Protein AF-A0A6I5C702-F1 (afdb_monomer_lite)

Radius of gyration: 17.15 Å; chains: 1; bounding box: 52×38×39 Å

pLDDT: mean 74.92, std 15.27, range [37.28, 89.62]

Foldseek 3Di:
DDDDDDDDPDDDLPPPPPDDPDVLLLLLLLLLLLVLLQVDDLVQDDPVLSVLNPPDSVVCSVPCSVVSVVCLVVPVSSLVSSLVSSCVVPVVQVVCVVVVHRDPPDDSSNSSSNCVSNDD

Sequence (120 aa):
MAQTQGGEPGDGAAEVLDRPLPDGVRRRVVQIVADAFGQLTVGELPAQLRQYARFAPNRRAKFAGNAMAAALETDPLFRQRVGEKFREAQGELCGALDSGAPPPAADPLDVAAAAYVLRP

Secondary structure (DSSP, 8-state):
------------SSS-SSSS--HHHHHHHHHHHHHHHHHS-GGGS-HHHHTTTTS-HHHHHHHHHHHHHHHHHH-HHHHHHHHHHHHHHSHHHHHHHHTT---TTS-HHHHHHHHHHT--

Structure (mmCIF, N/CA/C/O backbone):
data_AF-A0A6I5C702-F1
#
_entry.id   AF-A0A6I5C702-F1
#
loop_
_atom_site.group_PDB
_atom_site.id
_atom_site.type_symbol
_atom_site.label_atom_id
_atom_site.label_alt_id
_atom_site.label_comp_id
_atom_site.label_asym_id
_atom_site.label_entity_id
_atom_site.label_seq_id
_atom_site.pdbx_PDB_ins_code
_atom_site.Cartn_x
_atom_site.Cartn_y
_atom_site.Cartn_z
_atom_site.occupancy
_atom_site.B_iso_or_equiv
_atom_site.auth_seq_id
_atom_site.auth_comp_id
_atom_site.auth_asym_id
_atom_site.auth_atom_id
_atom_site.pdbx_PDB_model_num
ATOM 1 N N . MET A 1 1 ? 43.781 -26.205 -24.877 1.00 43.28 1 MET A N 1
ATOM 2 C CA . MET A 1 1 ? 42.501 -25.620 -25.330 1.00 43.28 1 MET A CA 1
ATOM 3 C C . MET A 1 1 ? 41.408 -26.197 -24.437 1.00 43.28 1 MET A C 1
ATOM 5 O O . MET A 1 1 ? 41.057 -27.357 -24.611 1.00 43.28 1 MET A O 1
ATOM 9 N N . ALA A 1 2 ? 41.010 -25.478 -23.385 1.00 41.28 2 ALA A N 1
ATOM 10 C CA . ALA A 1 2 ? 40.045 -25.968 -22.399 1.00 41.28 2 ALA A CA 1
ATOM 11 C C . ALA A 1 2 ? 38.615 -25.766 -22.914 1.00 41.28 2 ALA A C 1
ATOM 13 O O . ALA A 1 2 ? 38.282 -24.700 -23.427 1.00 41.28 2 ALA A O 1
ATOM 14 N N . GLN A 1 3 ? 37.816 -26.822 -22.802 1.00 43.69 3 GLN A N 1
ATOM 15 C CA . GLN A 1 3 ? 36.421 -26.899 -23.212 1.00 43.69 3 GLN A CA 1
ATOM 16 C C . GLN A 1 3 ? 35.573 -26.064 -22.245 1.00 43.69 3 GLN A C 1
ATOM 18 O O . GLN A 1 3 ? 35.557 -26.322 -21.044 1.00 43.69 3 GLN A O 1
ATOM 23 N N . THR A 1 4 ? 34.899 -25.043 -22.765 1.00 42.91 4 THR A N 1
ATOM 24 C CA . THR A 1 4 ? 33.905 -24.254 -22.035 1.00 42.91 4 THR A CA 1
ATOM 25 C C . THR A 1 4 ? 32.607 -25.050 -21.945 1.00 42.91 4 THR A C 1
ATOM 27 O O . THR A 1 4 ? 31.924 -25.250 -22.949 1.00 42.91 4 THR A O 1
ATOM 30 N N . GLN A 1 5 ? 32.303 -25.526 -20.741 1.00 45.44 5 GLN A N 1
ATOM 31 C CA . GLN A 1 5 ? 31.042 -26.164 -20.384 1.00 45.44 5 GLN A CA 1
ATOM 32 C C . GLN A 1 5 ? 29.920 -25.119 -20.382 1.00 45.44 5 GLN A C 1
ATOM 34 O O . GLN A 1 5 ? 30.081 -24.027 -19.835 1.00 45.44 5 GLN A O 1
ATOM 39 N N . GLY A 1 6 ? 28.815 -25.455 -21.049 1.00 43.25 6 GLY A N 1
ATOM 40 C CA . GLY A 1 6 ? 27.610 -24.640 -21.119 1.00 43.25 6 GLY A CA 1
ATOM 41 C C . GLY A 1 6 ? 26.946 -24.471 -19.754 1.00 43.25 6 GLY A C 1
ATOM 42 O O . GLY A 1 6 ? 26.944 -25.385 -18.934 1.00 43.25 6 GLY A O 1
ATOM 43 N N . GLY A 1 7 ? 26.383 -23.285 -19.540 1.00 37.28 7 GLY A N 1
ATOM 44 C CA . GLY A 1 7 ? 25.427 -23.007 -18.477 1.00 37.28 7 GLY A CA 1
ATOM 45 C C . GLY A 1 7 ? 24.107 -22.617 -19.125 1.00 37.28 7 GLY A C 1
ATOM 46 O O . GLY A 1 7 ? 23.983 -21.527 -19.680 1.00 37.28 7 GLY A O 1
ATOM 47 N N . GLU A 1 8 ? 23.158 -23.540 -19.112 1.00 41.00 8 GLU A N 1
ATOM 48 C CA . GLU A 1 8 ? 21.779 -23.329 -19.537 1.00 41.00 8 GLU A CA 1
ATOM 49 C C . GLU A 1 8 ? 21.081 -22.406 -18.517 1.00 41.00 8 GLU A C 1
ATOM 51 O O . GLU A 1 8 ? 21.181 -22.659 -17.314 1.00 41.00 8 GLU A O 1
ATOM 56 N N . PRO A 1 9 ? 20.368 -21.342 -18.929 1.00 49.25 9 PRO A N 1
ATOM 57 C CA . PRO A 1 9 ? 19.499 -20.593 -18.030 1.00 49.25 9 PRO A CA 1
ATOM 58 C C . PRO A 1 9 ? 18.167 -21.342 -17.909 1.00 49.25 9 PRO A C 1
ATOM 60 O O . PRO A 1 9 ? 17.183 -21.005 -18.564 1.00 49.25 9 PRO A O 1
ATOM 63 N N . GLY A 1 10 ? 18.166 -22.412 -17.119 1.00 43.47 10 GLY A N 1
ATOM 64 C CA . GLY A 1 10 ? 16.995 -23.239 -16.863 1.00 43.47 10 GLY A CA 1
ATOM 65 C C . GLY A 1 10 ? 16.583 -23.184 -15.399 1.00 43.47 10 GLY A C 1
ATOM 66 O O . GLY A 1 10 ? 17.317 -23.651 -14.538 1.00 43.47 10 GLY A O 1
ATOM 67 N N . ASP A 1 11 ? 15.381 -22.659 -15.175 1.00 43.81 11 ASP A N 1
ATOM 68 C CA . ASP A 1 11 ? 14.471 -23.084 -14.110 1.00 43.81 11 ASP A CA 1
ATOM 69 C C . ASP A 1 11 ? 14.854 -22.753 -12.651 1.00 43.81 11 ASP A C 1
ATOM 71 O O . ASP A 1 11 ? 15.515 -23.495 -11.933 1.00 43.81 11 ASP A O 1
ATOM 75 N N . GLY A 1 12 ? 14.381 -21.596 -12.181 1.00 40.34 12 GLY A N 1
ATOM 76 C CA . GLY A 1 12 ? 14.406 -21.246 -10.753 1.00 40.34 12 GLY A CA 1
ATOM 77 C C . GLY A 1 12 ? 13.392 -20.180 -10.331 1.00 40.34 12 GLY A C 1
ATOM 78 O O . GLY A 1 12 ? 13.287 -19.864 -9.149 1.00 40.34 12 GLY A O 1
ATOM 79 N N . ALA A 1 13 ? 12.631 -19.614 -11.274 1.00 46.75 13 ALA A N 1
ATOM 80 C CA . ALA A 1 13 ? 11.685 -18.537 -10.990 1.00 46.75 13 ALA A CA 1
ATOM 81 C C . ALA A 1 13 ? 10.291 -19.033 -10.555 1.00 46.75 13 ALA A C 1
ATOM 83 O O . ALA A 1 13 ? 9.513 -18.241 -10.030 1.00 46.75 13 ALA A O 1
ATOM 84 N N . ALA A 1 14 ? 9.970 -20.321 -10.739 1.00 43.34 14 ALA A N 1
ATOM 85 C CA . ALA A 1 14 ? 8.612 -20.840 -10.540 1.00 43.34 14 ALA A CA 1
ATOM 86 C C . ALA A 1 14 ? 8.412 -21.726 -9.288 1.00 43.34 14 ALA A C 1
ATOM 88 O O . ALA A 1 14 ? 7.273 -21.923 -8.873 1.00 43.34 14 ALA A O 1
ATOM 89 N N . GLU A 1 15 ? 9.471 -22.213 -8.627 1.00 38.59 15 GLU A N 1
ATOM 90 C CA . GLU A 1 15 ? 9.352 -23.246 -7.573 1.00 38.59 15 GLU A CA 1
ATOM 91 C C . GLU A 1 15 ? 9.515 -22.752 -6.116 1.00 38.59 15 GLU A C 1
ATOM 93 O O . GLU A 1 15 ? 9.940 -23.506 -5.238 1.00 38.59 15 GLU A O 1
ATOM 98 N N . VAL A 1 16 ? 9.195 -21.490 -5.793 1.00 44.88 16 VAL A N 1
ATOM 99 C CA . VAL A 1 16 ? 9.380 -20.979 -4.408 1.00 44.88 16 VAL A CA 1
ATOM 100 C C . VAL A 1 16 ? 8.156 -20.267 -3.827 1.00 44.88 16 VAL A C 1
ATOM 102 O O . VAL A 1 16 ? 8.278 -19.415 -2.951 1.00 44.88 16 VAL A O 1
ATOM 105 N N . LEU A 1 17 ? 6.953 -20.635 -4.270 1.00 47.31 17 LEU A N 1
ATOM 106 C CA . LEU A 1 17 ? 5.708 -20.039 -3.766 1.00 47.31 17 LEU A CA 1
ATOM 107 C C . LEU A 1 17 ? 5.163 -20.680 -2.467 1.00 47.31 17 LEU A C 1
ATOM 109 O O . LEU A 1 17 ? 4.132 -20.227 -1.981 1.00 47.31 17 LEU A O 1
ATOM 113 N N . ASP A 1 18 ? 5.850 -21.671 -1.880 1.00 46.59 18 ASP A N 1
ATOM 114 C CA . ASP A 1 18 ? 5.380 -22.414 -0.685 1.00 46.59 18 ASP A CA 1
ATOM 115 C C . ASP A 1 18 ? 6.247 -22.224 0.583 1.00 46.59 18 ASP A C 1
ATOM 117 O O . ASP A 1 18 ? 5.941 -22.734 1.657 1.00 46.59 18 ASP A O 1
ATOM 121 N N . ARG A 1 19 ? 7.346 -21.459 0.508 1.00 48.22 19 ARG A N 1
ATOM 122 C CA . ARG A 1 19 ? 8.193 -21.145 1.678 1.00 48.22 19 ARG A CA 1
ATOM 123 C C . ARG A 1 19 ? 7.876 -19.733 2.176 1.00 48.22 19 ARG A C 1
ATOM 125 O O . ARG A 1 19 ? 7.566 -18.877 1.346 1.00 48.22 19 ARG A O 1
ATOM 132 N N . PRO A 1 20 ? 7.956 -19.451 3.496 1.00 58.44 20 PRO A N 1
ATOM 133 C CA . PRO A 1 20 ? 7.731 -18.102 4.017 1.00 58.44 20 PRO A CA 1
ATOM 134 C C . PRO A 1 20 ? 8.575 -17.111 3.213 1.00 58.44 20 PRO A C 1
ATOM 136 O O . PRO A 1 20 ? 9.775 -17.341 3.052 1.00 58.44 20 PRO A O 1
ATOM 139 N N . LEU A 1 21 ? 7.922 -16.075 2.664 1.00 57.28 21 LEU A N 1
ATOM 140 C CA . LEU A 1 21 ? 8.520 -15.120 1.725 1.00 57.28 21 LEU A CA 1
ATOM 141 C C . LEU A 1 21 ? 9.962 -14.776 2.145 1.00 57.28 21 LEU A C 1
ATOM 143 O O . LEU A 1 21 ? 10.160 -14.383 3.302 1.00 57.28 21 LEU A O 1
ATOM 147 N N . PRO A 1 22 ? 10.953 -14.877 1.236 1.00 68.88 22 PRO A N 1
ATOM 148 C CA . PRO A 1 22 ? 12.316 -14.446 1.517 1.00 68.88 22 PRO A CA 1
ATOM 149 C C . PRO A 1 22 ? 12.319 -13.027 2.094 1.00 68.88 22 PRO A C 1
ATOM 151 O O . PRO A 1 22 ? 11.547 -12.174 1.648 1.00 68.88 22 PRO A O 1
ATOM 154 N N . ASP A 1 23 ? 13.204 -12.743 3.053 1.00 72.12 23 ASP A N 1
ATOM 155 C CA . ASP A 1 23 ? 13.227 -11.445 3.750 1.00 72.12 23 ASP A CA 1
ATOM 156 C C . ASP A 1 23 ? 13.368 -10.255 2.774 1.00 72.12 23 ASP A C 1
ATOM 158 O O . ASP A 1 23 ? 12.758 -9.199 2.959 1.00 72.12 23 ASP A O 1
ATOM 162 N N . GLY A 1 24 ? 14.065 -10.471 1.650 1.00 76.88 24 GLY A N 1
ATOM 163 C CA . GLY A 1 24 ? 14.156 -9.518 0.541 1.00 76.88 24 GLY A CA 1
ATOM 164 C C . GLY A 1 24 ? 12.801 -9.155 -0.080 1.00 76.88 24 GLY A C 1
ATOM 165 O O . GLY A 1 24 ? 12.533 -7.973 -0.304 1.00 76.88 24 GLY A O 1
ATOM 166 N N . VAL A 1 25 ? 11.911 -10.134 -0.281 1.00 82.25 25 VAL A N 1
ATOM 167 C CA . VAL A 1 25 ? 10.555 -9.900 -0.810 1.00 82.25 25 VAL A CA 1
ATOM 168 C C . VAL A 1 25 ? 9.725 -9.139 0.215 1.00 82.25 25 VAL A C 1
ATOM 170 O O . VAL A 1 25 ? 9.085 -8.150 -0.129 1.00 82.25 25 VAL A O 1
ATOM 173 N N . ARG A 1 26 ? 9.791 -9.523 1.497 1.00 81.94 26 ARG A N 1
ATOM 174 C CA . ARG A 1 26 ? 9.071 -8.819 2.571 1.00 81.94 26 ARG A CA 1
ATOM 175 C C . ARG A 1 26 ? 9.470 -7.346 2.636 1.00 81.94 26 ARG A C 1
ATOM 177 O O . ARG A 1 26 ? 8.609 -6.471 2.718 1.00 81.94 26 ARG A O 1
ATOM 184 N N . ARG A 1 27 ? 10.769 -7.052 2.549 1.00 82.94 27 ARG A N 1
ATOM 185 C CA . ARG A 1 27 ? 11.262 -5.672 2.510 1.00 82.94 27 ARG A CA 1
ATOM 186 C C . ARG A 1 27 ? 10.724 -4.920 1.297 1.00 82.94 27 ARG A C 1
ATOM 188 O O . ARG A 1 27 ? 10.372 -3.749 1.431 1.00 82.94 27 ARG A O 1
ATOM 195 N N . ARG A 1 28 ? 10.627 -5.581 0.143 1.00 86.12 28 ARG A N 1
ATOM 196 C CA . ARG A 1 28 ? 10.096 -4.984 -1.083 1.00 86.12 28 ARG A CA 1
ATOM 197 C C . ARG A 1 28 ? 8.593 -4.713 -1.005 1.00 86.12 28 ARG A C 1
ATOM 199 O O . ARG A 1 28 ? 8.181 -3.601 -1.316 1.00 86.12 28 ARG A O 1
ATOM 206 N N . VAL A 1 29 ? 7.810 -5.639 -0.452 1.00 86.75 29 VAL A N 1
ATOM 207 C CA . VAL A 1 29 ? 6.384 -5.435 -0.134 1.00 86.75 29 VAL A CA 1
ATOM 208 C C . VAL A 1 29 ? 6.203 -4.211 0.765 1.00 86.75 29 VAL A C 1
ATOM 210 O O . VAL A 1 29 ? 5.402 -3.334 0.460 1.00 86.75 29 VAL A O 1
ATOM 213 N N . VAL A 1 30 ? 6.998 -4.085 1.831 1.00 87.94 30 VAL A N 1
ATOM 214 C CA . VAL A 1 30 ? 6.940 -2.915 2.724 1.00 87.94 30 VAL A CA 1
ATOM 215 C C . VAL A 1 30 ? 7.272 -1.611 1.991 1.00 87.94 30 VAL A C 1
ATOM 217 O O . VAL A 1 30 ? 6.675 -0.585 2.304 1.00 87.94 30 VAL A O 1
ATOM 220 N N . GLN A 1 31 ? 8.203 -1.615 1.029 1.00 86.94 31 GLN A N 1
ATOM 221 C CA . GLN A 1 31 ? 8.484 -0.426 0.212 1.00 86.94 31 GLN A CA 1
ATOM 222 C C . GLN A 1 31 ? 7.292 -0.042 -0.666 1.00 86.94 31 GLN A C 1
ATOM 224 O O . GLN A 1 31 ? 6.911 1.125 -0.656 1.00 86.94 31 GLN A O 1
ATOM 229 N N . ILE A 1 32 ? 6.681 -1.011 -1.355 1.00 87.69 32 ILE A N 1
ATOM 230 C CA . ILE A 1 32 ? 5.485 -0.792 -2.184 1.00 87.69 32 ILE A CA 1
ATOM 231 C C . ILE A 1 32 ? 4.356 -0.200 -1.336 1.00 87.69 32 ILE A C 1
ATOM 233 O O . ILE A 1 32 ? 3.767 0.819 -1.691 1.00 87.69 32 ILE A O 1
ATOM 237 N N . VAL A 1 33 ? 4.101 -0.794 -0.167 1.00 88.12 33 VAL A N 1
ATOM 238 C CA . VAL A 1 33 ? 3.085 -0.289 0.761 1.00 88.12 33 VAL A CA 1
ATOM 239 C C . VAL A 1 33 ? 3.441 1.106 1.247 1.00 88.12 33 VAL A C 1
ATOM 241 O O . VAL A 1 33 ? 2.566 1.956 1.292 1.00 88.12 33 VAL A O 1
ATOM 244 N N . ALA A 1 34 ? 4.694 1.368 1.621 1.00 87.19 34 ALA A N 1
ATOM 245 C CA . ALA A 1 34 ? 5.107 2.674 2.125 1.00 87.19 34 ALA A CA 1
ATOM 246 C C . ALA A 1 34 ? 4.964 3.790 1.076 1.00 87.19 34 ALA A C 1
ATOM 248 O O . ALA A 1 34 ? 4.623 4.914 1.453 1.00 87.19 34 ALA A O 1
ATOM 249 N N . ASP A 1 35 ? 5.198 3.478 -0.200 1.00 86.69 35 ASP A N 1
ATOM 250 C CA . ASP A 1 35 ? 4.963 4.385 -1.323 1.00 86.69 35 ASP A CA 1
ATOM 251 C C . ASP A 1 35 ? 3.466 4.671 -1.504 1.00 86.69 35 ASP A C 1
ATOM 253 O O . ASP A 1 35 ? 3.041 5.822 -1.381 1.00 86.69 35 ASP A O 1
ATOM 257 N N . ALA A 1 36 ? 2.645 3.622 -1.641 1.00 87.19 36 ALA A N 1
ATOM 258 C CA . ALA A 1 36 ? 1.190 3.749 -1.738 1.00 87.19 36 ALA A CA 1
ATOM 259 C C . ALA A 1 36 ? 0.608 4.509 -0.535 1.00 87.19 36 ALA A C 1
ATOM 261 O O . ALA A 1 36 ? -0.214 5.408 -0.675 1.00 87.19 36 ALA A O 1
ATOM 262 N N . PHE A 1 37 ? 1.103 4.217 0.663 1.00 84.19 37 PHE A N 1
ATOM 263 C CA . PHE A 1 37 ? 0.742 4.882 1.909 1.00 84.19 37 PHE A CA 1
ATOM 264 C C . PHE A 1 37 ? 1.084 6.378 1.913 1.00 84.19 37 PHE A C 1
ATOM 266 O O . PHE A 1 37 ? 0.423 7.154 2.597 1.00 84.19 37 PHE A O 1
ATOM 273 N N . GLY A 1 38 ? 2.110 6.807 1.172 1.00 81.94 38 GLY A N 1
ATOM 274 C CA . GLY A 1 38 ? 2.402 8.223 0.943 1.00 81.94 38 GLY A CA 1
ATOM 275 C C . GLY A 1 38 ? 1.344 8.936 0.099 1.00 81.94 38 GLY A C 1
ATOM 276 O O . GLY A 1 38 ? 1.169 10.142 0.257 1.00 81.94 38 GLY A O 1
ATOM 277 N N . GLN A 1 39 ? 0.628 8.189 -0.739 1.00 84.31 39 GLN A N 1
ATOM 278 C CA . GLN A 1 39 ? -0.412 8.680 -1.642 1.00 84.31 39 GLN A CA 1
ATOM 279 C C . GLN A 1 39 ? -1.833 8.538 -1.055 1.00 84.31 39 GLN A C 1
ATOM 281 O O . GLN A 1 39 ? -2.765 9.195 -1.517 1.00 84.31 39 GLN A O 1
ATOM 286 N N . LEU A 1 40 ? -2.015 7.693 -0.033 1.00 84.19 40 LEU A N 1
ATOM 287 C CA . LEU A 1 40 ? -3.289 7.483 0.664 1.00 84.19 40 LEU A CA 1
ATOM 288 C C . LEU A 1 40 ? -3.531 8.530 1.765 1.00 84.19 40 LEU A C 1
ATOM 290 O O . LEU A 1 40 ? -2.613 8.979 2.453 1.00 84.19 40 LEU A O 1
ATOM 294 N N . THR A 1 41 ? -4.799 8.891 1.982 1.00 82.81 41 THR A N 1
ATOM 295 C CA . THR A 1 41 ? -5.191 9.782 3.089 1.00 82.81 41 THR A CA 1
ATOM 296 C C . THR A 1 41 ? -5.377 9.001 4.392 1.00 82.81 41 THR A C 1
ATOM 298 O O . THR A 1 41 ? -5.660 7.808 4.382 1.00 82.81 41 THR A O 1
ATOM 301 N N . VAL A 1 42 ? -5.286 9.668 5.550 1.00 78.94 42 VAL A N 1
ATOM 302 C CA . VAL A 1 42 ? -5.432 9.017 6.873 1.00 78.94 42 VAL A CA 1
ATOM 303 C C . VAL A 1 42 ? -6.780 8.302 7.051 1.00 78.94 42 VAL A C 1
ATOM 305 O O . VAL A 1 42 ? -6.860 7.320 7.792 1.00 78.94 42 VAL A O 1
ATOM 308 N N . GLY A 1 43 ? -7.829 8.762 6.361 1.00 82.44 43 GLY A N 1
ATOM 309 C CA . GLY 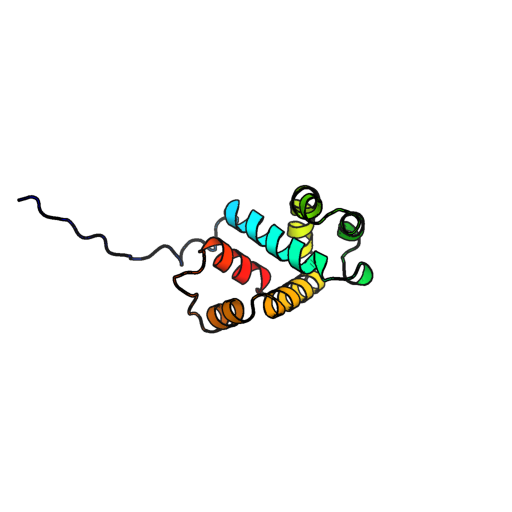A 1 43 ? -9.146 8.121 6.368 1.00 82.44 43 GLY A CA 1
ATOM 310 C C . GLY A 1 43 ? -9.123 6.709 5.782 1.00 82.44 43 GLY A C 1
ATOM 311 O O . GLY A 1 43 ? -9.765 5.821 6.334 1.00 82.44 43 GLY A O 1
ATOM 312 N N . GLU A 1 44 ? -8.297 6.508 4.758 1.00 84.81 44 GLU A N 1
ATOM 313 C CA . GLU A 1 44 ? -8.147 5.274 3.976 1.00 84.81 44 GLU A CA 1
ATOM 314 C C . GLU A 1 44 ? -7.224 4.254 4.657 1.00 84.81 44 GLU A C 1
ATOM 316 O O . GLU A 1 44 ? -7.137 3.100 4.247 1.00 84.81 44 GLU A O 1
ATOM 321 N N . LEU A 1 45 ? -6.500 4.692 5.690 1.00 83.44 45 LEU A N 1
ATOM 322 C CA . LEU A 1 45 ? -5.554 3.862 6.416 1.00 83.44 45 LEU A CA 1
ATOM 323 C C . LEU A 1 45 ? -6.236 3.133 7.579 1.00 83.44 45 LEU A C 1
ATOM 325 O O . LEU A 1 45 ? -6.984 3.764 8.342 1.00 83.44 45 LEU A O 1
ATOM 329 N N . PRO A 1 46 ? -5.905 1.848 7.802 1.00 84.44 46 PRO A N 1
ATOM 330 C CA . PRO A 1 46 ? -6.405 1.106 8.947 1.00 84.44 46 PRO A CA 1
ATOM 331 C C . PRO A 1 46 ? -5.933 1.753 10.251 1.00 84.44 46 PRO A C 1
ATOM 333 O O . PRO A 1 46 ? -4.842 2.331 10.329 1.00 84.44 46 PRO A O 1
ATOM 336 N N . ALA A 1 47 ? -6.755 1.649 11.300 1.00 84.06 47 ALA A N 1
ATOM 337 C CA . ALA A 1 47 ? -6.558 2.372 12.559 1.00 84.06 47 ALA A CA 1
ATOM 338 C C . ALA A 1 47 ? -5.157 2.170 13.165 1.00 84.06 47 ALA A C 1
ATOM 340 O O . ALA A 1 47 ? -4.538 3.131 13.625 1.00 84.06 47 ALA A O 1
ATOM 341 N N . GLN A 1 48 ? -4.620 0.950 13.082 1.00 83.19 48 GLN A N 1
ATOM 342 C CA . GLN A 1 48 ? -3.281 0.610 13.567 1.00 83.19 48 GLN A CA 1
ATOM 343 C C . GLN A 1 48 ? -2.163 1.355 12.821 1.00 83.19 48 GLN A C 1
ATOM 345 O O . GLN A 1 48 ? -1.140 1.688 13.427 1.00 83.19 48 GLN A O 1
ATOM 350 N N . LEU A 1 49 ? -2.365 1.667 11.534 1.00 85.25 49 LEU A N 1
ATOM 351 C CA . LEU A 1 49 ? -1.384 2.355 10.700 1.00 85.25 49 LEU A CA 1
ATOM 352 C C . LEU A 1 49 ? -1.486 3.887 10.733 1.00 85.25 49 LEU A C 1
ATOM 354 O O . LEU A 1 49 ? -0.499 4.569 10.449 1.00 85.25 49 LEU A O 1
ATOM 358 N N . ARG A 1 50 ? -2.633 4.451 11.134 1.00 86.44 50 ARG A N 1
ATOM 359 C CA . ARG A 1 50 ? -2.860 5.912 11.177 1.00 86.44 50 ARG A CA 1
ATOM 360 C C . ARG A 1 50 ? -1.801 6.663 11.981 1.00 86.44 50 ARG A C 1
ATOM 362 O O . ARG A 1 50 ? -1.360 7.738 11.582 1.00 86.44 50 ARG A O 1
ATOM 369 N N . GLN A 1 51 ? -1.318 6.077 13.076 1.00 85.19 51 GLN A N 1
ATOM 370 C CA . GLN A 1 51 ? -0.258 6.674 13.894 1.00 85.19 51 GLN A CA 1
ATOM 371 C C . GLN A 1 51 ? 1.085 6.816 13.162 1.00 85.19 51 GLN A C 1
ATOM 373 O O . GLN A 1 51 ? 1.905 7.635 13.578 1.00 85.19 51 GLN A O 1
ATOM 378 N N . TYR A 1 52 ? 1.317 6.039 12.098 1.00 84.56 52 TYR A N 1
ATOM 379 C CA . TYR A 1 52 ? 2.523 6.097 11.274 1.00 84.56 52 TYR A CA 1
ATOM 380 C C . TYR A 1 52 ? 2.385 7.097 10.115 1.00 84.56 52 TYR A C 1
ATOM 382 O O . TYR A 1 52 ? 3.394 7.533 9.562 1.00 84.56 52 TYR A O 1
ATOM 390 N N . ALA A 1 53 ? 1.167 7.562 9.810 1.00 83.38 53 ALA A N 1
ATOM 391 C CA . ALA A 1 53 ? 0.905 8.587 8.794 1.00 83.38 53 ALA A CA 1
ATOM 392 C C . ALA A 1 53 ? 1.620 9.915 9.071 1.00 83.38 53 ALA A C 1
ATOM 394 O O . ALA A 1 53 ? 2.041 10.599 8.149 1.00 83.38 53 ALA A O 1
ATOM 395 N N . ARG A 1 54 ? 1.871 10.256 10.334 1.00 82.44 54 ARG A N 1
ATOM 396 C CA . ARG A 1 54 ? 2.651 11.452 10.709 1.00 82.44 54 ARG A CA 1
ATOM 397 C C . ARG A 1 54 ? 4.164 11.319 10.509 1.00 82.44 54 ARG A C 1
ATOM 399 O O . ARG A 1 54 ? 4.876 12.313 10.597 1.00 82.44 54 ARG A O 1
ATOM 406 N N . PHE A 1 55 ? 4.687 10.111 10.302 1.00 82.50 55 PHE A N 1
ATOM 407 C CA . PHE A 1 55 ? 6.131 9.906 10.169 1.00 82.50 55 PHE A CA 1
ATOM 408 C C . PHE A 1 55 ? 6.608 10.269 8.763 1.00 82.50 55 PHE A C 1
ATOM 410 O O . PHE A 1 55 ? 5.873 10.106 7.797 1.00 82.50 55 PHE A O 1
ATOM 417 N N . ALA A 1 56 ? 7.863 10.700 8.634 1.00 79.38 56 ALA A N 1
ATOM 418 C CA . ALA A 1 56 ? 8.508 10.854 7.331 1.00 79.38 56 ALA A CA 1
ATOM 419 C C . ALA A 1 56 ? 8.580 9.497 6.590 1.00 79.38 56 ALA A C 1
ATOM 421 O O . ALA A 1 56 ? 8.746 8.467 7.256 1.00 79.38 56 ALA A O 1
ATOM 422 N N . PRO A 1 57 ? 8.528 9.467 5.244 1.00 74.81 57 PRO A N 1
ATOM 423 C CA . PRO A 1 57 ? 8.496 8.231 4.448 1.00 74.81 57 PRO A CA 1
ATOM 424 C C . PRO A 1 57 ? 9.627 7.254 4.805 1.00 74.81 57 PRO A C 1
ATOM 426 O O . PRO A 1 57 ? 9.379 6.074 5.047 1.00 74.81 57 PRO A O 1
ATOM 429 N N . ASN A 1 58 ? 10.843 7.772 5.004 1.00 75.88 58 ASN A N 1
ATOM 430 C CA . ASN A 1 58 ? 12.013 6.983 5.412 1.00 75.88 58 ASN A CA 1
ATOM 431 C C . ASN A 1 58 ? 11.834 6.263 6.767 1.00 75.88 58 ASN A C 1
ATOM 433 O O . ASN A 1 58 ? 12.347 5.166 6.983 1.00 75.88 58 ASN A O 1
ATOM 437 N N . ARG A 1 59 ? 11.089 6.867 7.703 1.00 80.56 59 ARG A N 1
ATOM 438 C CA . ARG A 1 59 ? 10.783 6.258 9.007 1.00 80.56 59 ARG A CA 1
ATOM 439 C C . ARG A 1 59 ? 9.597 5.299 8.923 1.00 80.56 59 ARG A C 1
ATOM 441 O O . ARG A 1 59 ? 9.608 4.291 9.620 1.00 80.56 59 ARG A O 1
ATOM 448 N N . ARG A 1 60 ? 8.606 5.563 8.069 1.00 81.56 60 ARG A N 1
ATOM 449 C CA . ARG A 1 60 ? 7.424 4.698 7.915 1.00 81.56 60 ARG A CA 1
ATOM 450 C C . ARG A 1 60 ? 7.812 3.271 7.546 1.00 81.56 60 ARG A C 1
ATOM 452 O O . ARG A 1 60 ? 7.446 2.359 8.271 1.00 81.56 60 ARG A O 1
ATOM 459 N N . ALA A 1 61 ? 8.631 3.079 6.516 1.00 80.50 61 ALA A N 1
ATOM 460 C CA . ALA A 1 61 ? 9.070 1.739 6.126 1.00 80.50 61 ALA A CA 1
ATOM 461 C C . ALA A 1 61 ? 9.844 1.012 7.242 1.00 80.50 61 ALA A C 1
ATOM 463 O O . ALA A 1 61 ? 9.670 -0.185 7.451 1.00 80.50 61 ALA A O 1
ATOM 464 N N . LYS A 1 62 ? 10.675 1.745 7.997 1.00 82.38 62 LYS A N 1
ATOM 465 C CA . LYS A 1 62 ? 11.503 1.172 9.065 1.00 82.38 62 LYS A CA 1
ATOM 466 C C . LYS A 1 62 ? 10.700 0.788 10.311 1.00 82.38 62 LYS A C 1
ATOM 468 O O . LYS A 1 62 ? 10.961 -0.255 10.896 1.00 82.38 62 LYS A O 1
ATOM 473 N N . PHE A 1 63 ? 9.761 1.633 10.736 1.00 84.38 63 PHE A N 1
ATOM 474 C CA . PHE A 1 63 ? 9.029 1.455 11.998 1.00 84.38 63 PHE A CA 1
ATOM 475 C C . PHE A 1 63 ? 7.650 0.821 11.823 1.00 84.38 63 PHE A C 1
ATOM 477 O O . PHE A 1 63 ? 7.175 0.144 12.729 1.00 84.38 63 PHE A O 1
ATOM 484 N N . ALA A 1 64 ? 7.010 1.027 10.674 1.00 86.69 64 ALA A N 1
ATOM 485 C CA . ALA A 1 64 ? 5.700 0.469 10.372 1.00 86.69 64 ALA A CA 1
ATOM 486 C C . ALA A 1 64 ? 5.781 -0.788 9.499 1.00 86.69 64 ALA A C 1
ATOM 488 O O . ALA A 1 64 ? 4.743 -1.375 9.246 1.00 86.69 64 ALA A O 1
ATOM 489 N N . GLY A 1 65 ? 6.966 -1.237 9.062 1.00 85.44 65 GLY A N 1
ATOM 490 C CA . GLY A 1 65 ? 7.092 -2.352 8.116 1.00 85.44 65 GLY A CA 1
ATOM 491 C C . GLY A 1 65 ? 6.372 -3.633 8.549 1.00 85.44 65 GLY A C 1
ATOM 492 O O . GLY A 1 65 ? 5.618 -4.204 7.769 1.00 85.44 65 GLY A O 1
ATOM 493 N N . ASN A 1 66 ? 6.510 -4.032 9.816 1.00 86.19 66 ASN A N 1
ATOM 494 C CA . ASN A 1 66 ? 5.786 -5.195 10.337 1.00 86.19 66 ASN A CA 1
ATOM 495 C C . ASN A 1 66 ? 4.267 -4.952 10.408 1.0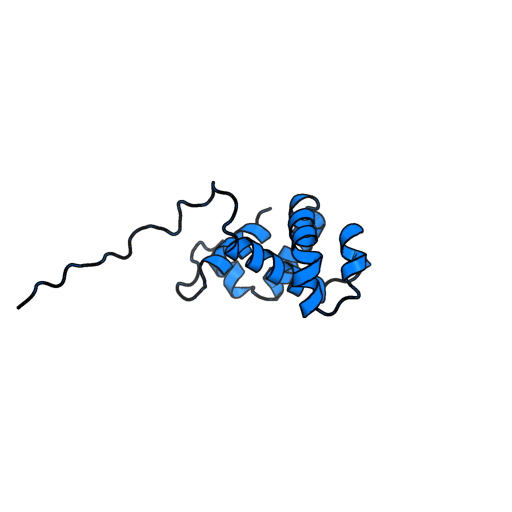0 86.19 66 ASN A C 1
ATOM 497 O O . ASN A 1 66 ? 3.476 -5.814 10.047 1.00 86.19 66 ASN A O 1
ATOM 501 N N . ALA A 1 67 ? 3.850 -3.754 10.829 1.00 86.44 67 ALA A N 1
ATOM 502 C CA . ALA A 1 67 ? 2.436 -3.392 10.888 1.00 86.44 67 ALA A CA 1
ATOM 503 C C . ALA A 1 67 ? 1.803 -3.280 9.489 1.00 86.44 67 ALA A C 1
ATOM 505 O O . ALA A 1 67 ? 0.629 -3.582 9.332 1.00 86.44 67 ALA A O 1
ATOM 506 N N . MET A 1 68 ? 2.573 -2.856 8.484 1.00 87.50 68 MET A N 1
ATOM 507 C CA . MET A 1 68 ? 2.167 -2.774 7.080 1.00 87.50 68 MET A CA 1
ATOM 508 C C . MET A 1 68 ? 1.978 -4.165 6.479 1.00 87.50 68 MET A C 1
ATOM 510 O O . MET A 1 68 ? 0.965 -4.399 5.830 1.00 87.50 68 MET A O 1
ATOM 514 N N . ALA A 1 69 ? 2.918 -5.083 6.729 1.00 85.62 69 ALA A N 1
ATOM 515 C CA . ALA A 1 69 ? 2.789 -6.478 6.318 1.00 85.62 69 ALA A CA 1
ATOM 516 C C . ALA A 1 69 ? 1.561 -7.130 6.973 1.00 85.62 69 ALA A C 1
ATOM 518 O O . ALA A 1 69 ? 0.697 -7.639 6.269 1.00 85.62 69 ALA A O 1
ATOM 519 N N . ALA A 1 70 ? 1.412 -6.985 8.293 1.00 86.25 70 ALA A N 1
ATOM 520 C CA . ALA A 1 70 ? 0.252 -7.508 9.007 1.00 86.25 70 ALA A CA 1
ATOM 521 C C . ALA A 1 70 ? -1.072 -6.909 8.500 1.00 86.25 70 ALA A C 1
ATOM 523 O O . ALA A 1 70 ? -2.044 -7.634 8.343 1.00 86.25 70 ALA A O 1
ATOM 524 N N . ALA A 1 71 ? -1.122 -5.603 8.212 1.00 86.81 71 ALA A N 1
ATOM 525 C CA . ALA A 1 71 ? -2.323 -4.953 7.686 1.00 86.81 71 ALA A CA 1
ATOM 526 C C . ALA A 1 71 ? -2.699 -5.440 6.279 1.00 86.81 71 ALA A C 1
ATOM 528 O O . ALA A 1 71 ? -3.881 -5.541 5.981 1.00 86.81 71 ALA A O 1
ATOM 529 N N . LEU A 1 72 ? -1.725 -5.760 5.420 1.00 85.31 72 LEU A N 1
ATOM 530 C CA . LEU A 1 72 ? -2.000 -6.381 4.118 1.00 85.31 72 LEU A CA 1
ATOM 531 C C . LEU A 1 72 ? -2.636 -7.770 4.255 1.00 85.31 72 LEU A C 1
ATOM 533 O O . LEU A 1 72 ? -3.441 -8.161 3.412 1.00 85.31 72 LEU A O 1
ATOM 537 N N . GLU A 1 73 ? -2.248 -8.517 5.288 1.00 84.69 73 GLU A N 1
ATOM 538 C CA . GLU A 1 73 ? -2.763 -9.860 5.556 1.00 84.69 73 GLU A CA 1
ATOM 539 C C . GLU A 1 73 ? -4.144 -9.830 6.222 1.00 84.69 73 GLU A C 1
ATOM 541 O O . GLU A 1 73 ? -4.971 -10.700 5.958 1.00 84.69 73 GLU A O 1
ATOM 546 N N . THR A 1 74 ? -4.407 -8.839 7.078 1.00 85.06 74 THR A N 1
ATOM 547 C CA . THR A 1 74 ? -5.648 -8.759 7.863 1.00 85.06 74 THR A CA 1
ATOM 548 C C . THR A 1 74 ? -6.728 -7.872 7.249 1.00 85.06 74 THR A C 1
ATOM 550 O O . THR A 1 74 ? -7.902 -8.075 7.557 1.00 85.06 74 THR A O 1
ATOM 553 N N . ASP A 1 75 ? -6.369 -6.907 6.397 1.00 87.25 75 ASP A N 1
ATOM 554 C CA . ASP A 1 75 ? -7.291 -5.918 5.833 1.00 87.25 75 ASP A CA 1
ATOM 555 C C . ASP A 1 75 ? -7.301 -5.965 4.287 1.00 87.25 75 ASP A C 1
ATOM 557 O O . ASP A 1 75 ? -6.448 -5.369 3.616 1.00 87.25 75 ASP A O 1
ATOM 561 N N . PRO A 1 76 ? -8.276 -6.670 3.680 1.00 85.88 76 PRO A N 1
ATOM 562 C CA . PRO A 1 76 ? -8.352 -6.805 2.227 1.00 85.88 76 PRO A CA 1
ATOM 563 C C . PRO A 1 76 ? -8.684 -5.484 1.514 1.00 85.88 76 PRO A C 1
ATOM 565 O O . PRO A 1 76 ? -8.287 -5.298 0.364 1.00 85.88 76 PRO A O 1
ATOM 568 N N . LEU A 1 77 ? -9.375 -4.541 2.168 1.00 87.50 77 LEU A N 1
ATOM 569 C CA . LEU A 1 77 ? -9.673 -3.232 1.577 1.00 87.50 77 LEU A CA 1
ATOM 570 C C . LEU A 1 77 ? -8.394 -2.401 1.425 1.00 87.50 77 LEU A C 1
ATOM 572 O O . LEU A 1 77 ? -8.150 -1.825 0.364 1.00 87.50 77 LEU A O 1
ATOM 576 N N . PHE A 1 78 ? -7.556 -2.375 2.459 1.00 88.25 78 PHE A N 1
ATOM 577 C CA . PHE A 1 78 ? -6.248 -1.735 2.438 1.00 88.25 78 PHE A CA 1
ATOM 578 C C . PHE A 1 78 ? -5.360 -2.346 1.356 1.00 88.25 78 PHE A C 1
ATOM 580 O O . PHE A 1 78 ? -4.760 -1.609 0.576 1.00 88.25 78 PHE A O 1
ATOM 587 N N . ARG A 1 79 ? -5.338 -3.678 1.242 1.00 87.75 79 ARG A N 1
ATOM 588 C CA . ARG A 1 79 ? -4.629 -4.372 0.161 1.00 87.75 79 ARG A CA 1
ATOM 589 C C . ARG A 1 79 ? -5.103 -3.935 -1.219 1.00 87.75 79 ARG A C 1
ATOM 591 O O . ARG A 1 79 ? -4.263 -3.590 -2.044 1.00 87.75 79 ARG A O 1
ATOM 598 N N . GLN A 1 80 ? -6.415 -3.887 -1.458 1.00 88.06 80 GLN A N 1
ATOM 599 C CA . GLN A 1 80 ? -6.949 -3.414 -2.737 1.00 88.06 80 GLN A CA 1
ATOM 600 C C . GLN A 1 80 ? -6.516 -1.977 -3.037 1.00 88.06 80 GLN A C 1
ATOM 602 O O . GLN A 1 80 ? -6.035 -1.704 -4.132 1.00 88.06 80 GLN A O 1
ATOM 607 N N . ARG A 1 81 ? -6.590 -1.069 -2.056 1.00 89.62 81 ARG A N 1
ATOM 608 C CA . ARG A 1 81 ? -6.147 0.326 -2.224 1.00 89.62 81 ARG A CA 1
ATOM 609 C C . ARG A 1 81 ? -4.652 0.429 -2.525 1.00 89.62 81 ARG A C 1
ATOM 611 O O . ARG A 1 81 ? -4.261 1.221 -3.376 1.00 89.62 81 ARG A O 1
ATOM 618 N N . VAL A 1 82 ? -3.819 -0.374 -1.864 1.00 89.56 82 VAL A N 1
ATOM 619 C CA . VAL A 1 82 ? -2.380 -0.451 -2.1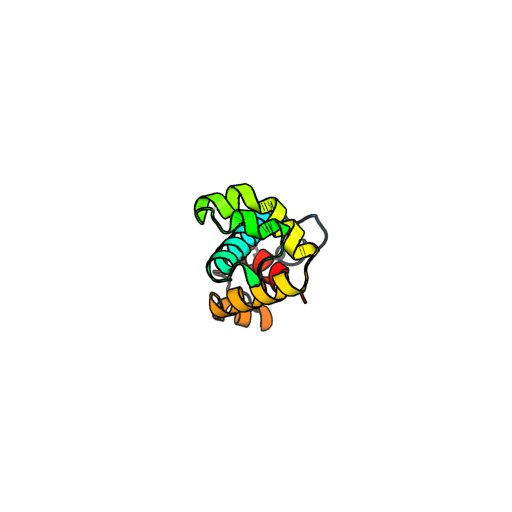60 1.00 89.56 82 VAL A CA 1
ATOM 620 C C . VAL A 1 82 ? -2.142 -1.007 -3.567 1.00 89.56 82 VAL A C 1
ATOM 622 O O . VAL A 1 82 ? -1.321 -0.455 -4.293 1.00 89.56 82 VAL A O 1
ATOM 625 N N . GLY A 1 83 ? -2.870 -2.049 -3.974 1.00 88.06 83 GLY A N 1
ATOM 626 C CA . GLY A 1 83 ? -2.792 -2.632 -5.315 1.00 88.06 83 GLY A CA 1
ATOM 627 C C . GLY A 1 83 ? -3.188 -1.648 -6.418 1.00 88.06 83 GLY A C 1
ATOM 628 O O . GLY A 1 83 ? -2.494 -1.558 -7.427 1.00 88.06 83 GLY A O 1
ATOM 629 N N . GLU A 1 84 ? -4.241 -0.856 -6.206 1.00 89.12 84 GLU A N 1
ATOM 630 C CA . GLU A 1 84 ? -4.651 0.220 -7.121 1.00 89.12 84 GLU A CA 1
ATOM 631 C C . GLU A 1 84 ? -3.549 1.277 -7.256 1.00 89.12 84 GLU A C 1
ATOM 633 O O . GLU A 1 84 ? -3.114 1.579 -8.365 1.00 89.12 84 GLU A O 1
ATOM 638 N N . LYS A 1 85 ? -3.012 1.767 -6.130 1.00 89.31 85 LYS A N 1
ATOM 639 C CA . LYS A 1 85 ? -1.923 2.759 -6.132 1.00 89.31 85 LYS A CA 1
ATOM 640 C C . LYS A 1 85 ? -0.649 2.225 -6.783 1.00 89.31 85 LYS A C 1
ATOM 642 O O . LYS A 1 85 ? 0.041 2.958 -7.487 1.00 89.31 85 LYS A O 1
ATOM 647 N N . PHE A 1 86 ? -0.346 0.946 -6.579 1.00 87.25 86 PHE A N 1
ATOM 648 C CA . PHE A 1 86 ? 0.784 0.292 -7.225 1.00 87.25 86 PHE A CA 1
ATOM 649 C C . PHE A 1 86 ? 0.578 0.162 -8.738 1.00 87.25 86 PHE A C 1
ATOM 651 O O . PHE A 1 86 ? 1.511 0.424 -9.490 1.00 87.25 86 PHE A O 1
ATOM 658 N N . ARG A 1 87 ? -0.638 -0.152 -9.202 1.00 85.88 87 ARG A N 1
ATOM 659 C CA . ARG A 1 87 ? -0.982 -0.142 -10.635 1.00 85.88 87 ARG A CA 1
ATOM 660 C C . ARG A 1 87 ? -0.881 1.250 -11.251 1.00 85.88 87 ARG A C 1
ATOM 662 O O . ARG A 1 87 ? -0.423 1.363 -12.381 1.00 85.88 87 ARG A O 1
ATOM 669 N N . GLU A 1 88 ? -1.261 2.301 -10.528 1.00 87.31 88 GLU A N 1
ATOM 670 C CA . GLU A 1 88 ? -1.091 3.684 -10.996 1.00 87.31 88 GLU A CA 1
ATOM 671 C C . GLU A 1 88 ? 0.394 4.067 -11.128 1.00 87.31 88 GLU A C 1
ATOM 673 O O . GLU A 1 88 ? 0.777 4.727 -12.091 1.00 87.31 88 GLU A O 1
ATOM 678 N N . ALA A 1 89 ? 1.244 3.629 -10.192 1.00 84.81 89 ALA A N 1
ATOM 679 C CA . ALA A 1 89 ? 2.675 3.942 -10.193 1.00 84.81 89 ALA A CA 1
ATOM 680 C C . ALA A 1 89 ? 3.505 3.062 -11.150 1.00 84.81 89 ALA A C 1
ATOM 682 O O . ALA A 1 89 ? 4.484 3.525 -11.729 1.00 84.81 89 ALA A O 1
ATOM 683 N N . GLN A 1 90 ? 3.139 1.786 -11.285 1.00 79.94 90 GLN A N 1
ATOM 684 C CA . GLN A 1 90 ? 3.887 0.735 -11.985 1.00 79.94 90 GLN A CA 1
ATOM 685 C C . GLN A 1 90 ? 2.966 -0.038 -12.942 1.00 79.94 90 GLN A C 1
ATOM 687 O O . GLN A 1 90 ? 2.960 -1.271 -12.977 1.00 79.94 90 GLN A O 1
ATOM 692 N N . GLY A 1 91 ? 2.155 0.685 -13.717 1.00 78.75 91 GLY A N 1
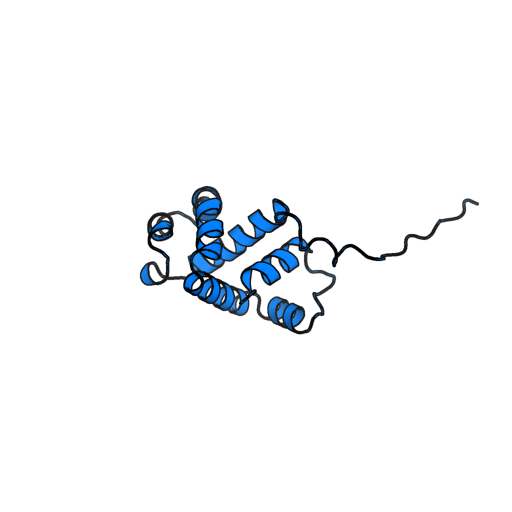ATOM 693 C CA . GLY A 1 91 ? 1.161 0.094 -14.620 1.00 78.75 91 GLY A CA 1
ATOM 694 C C . GLY A 1 91 ? 1.770 -0.803 -15.696 1.00 78.75 91 GLY A C 1
ATOM 695 O O . GLY A 1 91 ? 1.219 -1.859 -15.992 1.00 78.75 91 GLY A O 1
ATOM 696 N N . GLU A 1 92 ? 2.941 -0.435 -16.220 1.00 76.00 92 GLU A N 1
ATOM 697 C CA . GLU A 1 92 ? 3.669 -1.230 -17.218 1.00 76.00 92 GLU A CA 1
ATOM 698 C C . GLU A 1 92 ? 4.137 -2.575 -16.640 1.00 76.00 92 GLU A C 1
ATOM 700 O O . GLU A 1 92 ? 3.917 -3.624 -17.245 1.00 76.00 92 GLU A O 1
ATOM 705 N N . LEU A 1 93 ? 4.681 -2.566 -15.417 1.00 75.38 93 LEU A N 1
ATOM 706 C CA . LEU A 1 93 ? 5.056 -3.785 -14.701 1.00 75.38 93 LEU A CA 1
ATOM 707 C C . LEU A 1 93 ? 3.825 -4.639 -14.370 1.00 75.38 93 LEU A C 1
ATOM 709 O O . LEU A 1 93 ? 3.845 -5.848 -14.577 1.00 75.38 93 LEU A O 1
ATOM 713 N N . CYS A 1 94 ? 2.740 -4.026 -13.889 1.00 79.00 94 CYS A N 1
ATOM 714 C CA . CYS A 1 94 ? 1.501 -4.739 -13.579 1.00 79.00 94 CYS A CA 1
ATOM 7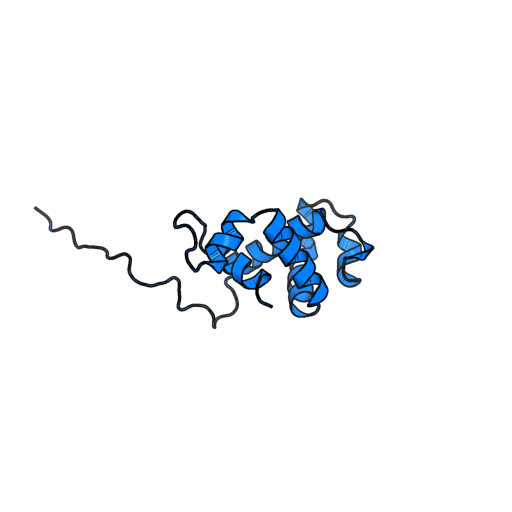15 C C . CYS A 1 94 ? 0.886 -5.396 -14.821 1.00 79.00 94 CYS A C 1
ATOM 717 O O . CYS A 1 94 ? 0.456 -6.542 -14.740 1.00 79.00 94 CYS A O 1
ATOM 719 N N . GLY A 1 95 ? 0.866 -4.698 -15.959 1.00 73.44 95 GLY A N 1
ATOM 720 C CA . GLY A 1 95 ? 0.377 -5.242 -17.226 1.00 73.44 95 GLY A CA 1
ATOM 721 C C . GLY A 1 95 ? 1.248 -6.386 -17.747 1.00 73.44 95 GLY A C 1
ATOM 722 O O . GLY A 1 95 ? 0.727 -7.392 -18.218 1.00 73.44 95 GLY A O 1
ATOM 723 N N . ALA A 1 9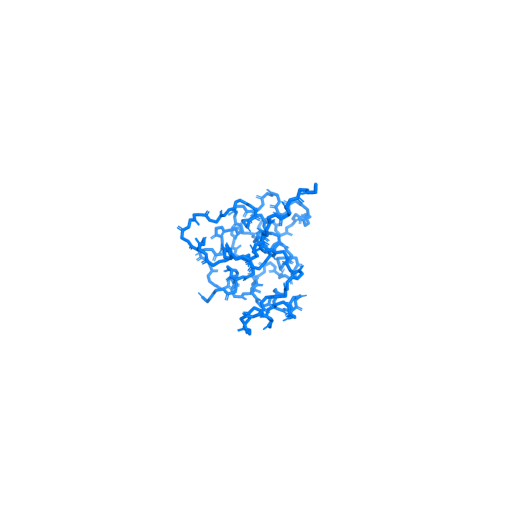6 ? 2.570 -6.281 -17.597 1.00 75.06 96 ALA A N 1
ATOM 724 C CA . ALA A 1 96 ? 3.494 -7.354 -17.958 1.00 75.06 96 ALA A CA 1
ATOM 725 C C . ALA A 1 96 ? 3.325 -8.600 -17.065 1.00 75.06 96 ALA A C 1
ATOM 727 O O . ALA A 1 96 ? 3.367 -9.730 -17.556 1.00 75.06 96 ALA A O 1
ATOM 728 N N . LEU A 1 97 ? 3.079 -8.399 -15.765 1.00 74.44 97 LEU A N 1
ATOM 729 C CA . LEU A 1 97 ? 2.773 -9.475 -14.818 1.00 74.44 97 LEU A CA 1
ATOM 730 C C . LEU A 1 97 ? 1.433 -10.153 -15.121 1.00 74.44 97 LEU A C 1
ATOM 732 O O . LEU A 1 97 ? 1.368 -11.380 -15.103 1.00 74.44 97 LEU A O 1
ATOM 736 N N . ASP A 1 98 ? 0.390 -9.377 -15.429 1.00 73.12 98 ASP A N 1
ATOM 737 C CA . ASP A 1 98 ? -0.933 -9.888 -15.818 1.00 73.12 98 ASP A CA 1
ATOM 738 C C . ASP A 1 98 ? -0.867 -10.696 -17.122 1.00 73.12 98 ASP A C 1
ATOM 740 O O . ASP A 1 98 ? -1.413 -11.794 -17.215 1.00 73.12 98 ASP A O 1
ATOM 744 N N . SER A 1 99 ? -0.078 -10.219 -18.090 1.00 69.50 99 SER A N 1
ATOM 745 C CA . SER A 1 99 ? 0.181 -10.922 -19.348 1.00 69.50 99 SER A CA 1
ATOM 746 C C . SER A 1 99 ? 1.075 -12.167 -19.192 1.00 69.50 99 SER A C 1
ATOM 748 O O . SER A 1 99 ? 1.349 -12.840 -20.188 1.00 69.50 99 SER A O 1
ATOM 750 N N . GLY A 1 100 ? 1.557 -12.477 -17.981 1.00 64.38 100 GLY A N 1
ATOM 751 C CA . GLY A 1 100 ? 2.408 -13.637 -17.696 1.00 64.38 100 GLY A CA 1
ATOM 752 C C . GLY A 1 100 ? 3.844 -13.523 -18.220 1.00 64.38 100 GLY A C 1
ATOM 753 O O . GLY A 1 100 ? 4.569 -14.516 -18.233 1.00 64.38 100 GLY A O 1
ATOM 754 N N . ALA A 1 101 ? 4.267 -12.331 -18.642 1.00 63.94 101 ALA A N 1
ATOM 755 C CA . ALA A 1 101 ? 5.586 -12.065 -19.204 1.00 63.94 101 ALA A CA 1
ATOM 756 C C . ALA A 1 101 ? 6.287 -10.960 -18.396 1.00 63.94 101 ALA A C 1
ATOM 758 O O . ALA A 1 101 ? 6.382 -9.824 -18.867 1.00 63.94 101 ALA A O 1
ATOM 759 N N . PRO A 1 102 ? 6.772 -11.252 -17.171 1.00 62.88 102 PRO A N 1
ATOM 760 C CA . PRO A 1 102 ? 7.561 -10.282 -16.423 1.00 62.88 102 PRO A CA 1
ATOM 761 C C . PRO A 1 102 ? 8.786 -9.873 -17.258 1.00 62.88 102 PRO A C 1
ATOM 763 O O . PRO A 1 102 ? 9.447 -10.742 -17.837 1.00 62.88 102 PRO A O 1
ATOM 766 N N . PRO A 1 103 ? 9.105 -8.569 -17.352 1.00 62.62 103 PRO A N 1
ATOM 767 C CA . PRO A 1 103 ? 10.217 -8.128 -18.173 1.00 62.62 103 PRO A CA 1
ATOM 768 C C . PRO A 1 103 ? 11.519 -8.731 -17.627 1.00 62.62 103 PRO A C 1
ATOM 770 O O . PRO A 1 103 ? 11.741 -8.682 -16.418 1.00 62.62 103 PRO A O 1
ATOM 773 N N . PRO A 1 104 ? 12.421 -9.249 -18.480 1.00 59.09 104 PRO A N 1
ATOM 774 C CA . PRO A 1 104 ? 13.660 -9.894 -18.031 1.00 59.09 104 PRO A CA 1
ATOM 775 C C . PRO A 1 104 ? 14.616 -8.935 -17.300 1.00 59.09 104 PRO A C 1
ATOM 777 O O . PRO A 1 104 ? 15.561 -9.377 -16.657 1.00 59.09 104 PRO A O 1
ATOM 780 N N . ALA A 1 105 ? 14.375 -7.624 -17.399 1.00 70.12 105 ALA A N 1
ATOM 781 C CA . ALA A 1 105 ? 15.099 -6.586 -16.672 1.00 70.12 105 ALA A CA 1
ATOM 782 C C . ALA A 1 105 ? 14.500 -6.260 -15.288 1.00 70.12 105 ALA A C 1
ATOM 784 O O . ALA A 1 105 ? 15.121 -5.515 -14.530 1.00 70.12 105 ALA A O 1
ATOM 785 N N . ALA A 1 106 ? 13.305 -6.763 -14.957 1.00 70.56 106 ALA A N 1
ATOM 786 C CA . ALA A 1 106 ? 12.711 -6.552 -13.643 1.00 70.56 106 ALA A CA 1
ATOM 787 C C . ALA A 1 106 ? 13.406 -7.421 -12.596 1.00 70.56 106 ALA A C 1
ATOM 789 O O . ALA A 1 106 ? 13.696 -8.597 -12.822 1.00 70.56 106 ALA A O 1
ATOM 790 N N . ASP A 1 107 ? 13.648 -6.836 -11.426 1.00 74.12 107 ASP A N 1
ATOM 791 C CA . ASP A 1 107 ? 14.226 -7.573 -10.313 1.00 74.12 107 ASP A CA 1
ATOM 792 C C . ASP A 1 107 ? 13.234 -8.657 -9.843 1.00 74.12 107 ASP A C 1
ATOM 794 O O . ASP A 1 107 ? 12.059 -8.351 -9.600 1.00 74.12 107 ASP A O 1
ATOM 798 N N . PRO A 1 108 ? 13.662 -9.922 -9.691 1.00 74.56 108 PRO A N 1
ATOM 799 C CA . PRO A 1 108 ? 12.766 -11.016 -9.320 1.00 74.56 108 PRO A CA 1
ATOM 800 C C . PRO A 1 108 ? 12.095 -10.803 -7.953 1.00 74.56 108 PRO A C 1
ATOM 802 O O . PRO A 1 108 ? 10.993 -11.306 -7.724 1.00 74.56 108 PRO A O 1
ATOM 805 N N . LEU A 1 109 ? 12.704 -10.028 -7.046 1.00 79.12 109 LEU A N 1
ATOM 806 C CA . LEU A 1 109 ? 12.083 -9.675 -5.766 1.00 79.12 109 LEU A CA 1
ATOM 807 C C . LEU A 1 109 ? 10.942 -8.670 -5.943 1.00 79.12 109 LEU A C 1
ATOM 809 O O . LEU A 1 109 ? 9.967 -8.718 -5.192 1.00 79.12 109 LEU A O 1
ATOM 813 N N . ASP A 1 110 ? 11.062 -7.764 -6.913 1.00 77.94 110 ASP A N 1
ATOM 814 C CA . ASP A 1 110 ? 10.032 -6.781 -7.248 1.00 77.94 110 ASP A CA 1
ATOM 815 C C . ASP A 1 110 ? 8.820 -7.466 -7.880 1.00 77.94 110 ASP A C 1
ATOM 817 O O . ASP A 1 110 ? 7.695 -7.256 -7.437 1.00 77.94 110 ASP A O 1
ATOM 821 N N . VAL A 1 111 ? 9.071 -8.403 -8.799 1.00 79.44 111 VAL A N 1
ATOM 822 C CA . VAL A 1 111 ? 8.052 -9.275 -9.401 1.00 79.44 111 VAL A CA 1
ATOM 823 C C . VAL A 1 111 ? 7.303 -10.081 -8.336 1.00 79.44 111 VAL A C 1
ATOM 825 O O . VAL A 1 111 ? 6.072 -10.077 -8.311 1.00 79.44 111 VAL A O 1
ATOM 828 N N . ALA A 1 112 ? 8.020 -10.731 -7.414 1.00 81.75 112 ALA A N 1
ATOM 829 C CA . ALA A 1 112 ? 7.401 -11.509 -6.341 1.00 81.75 112 ALA A CA 1
ATOM 830 C C . ALA A 1 112 ? 6.581 -10.632 -5.376 1.00 81.75 112 ALA A C 1
ATOM 832 O O . ALA A 1 112 ? 5.489 -11.018 -4.956 1.00 81.75 112 ALA A O 1
ATOM 833 N N . ALA A 1 113 ? 7.082 -9.442 -5.034 1.00 83.69 113 ALA A N 1
ATOM 834 C CA . ALA A 1 113 ? 6.376 -8.507 -4.165 1.00 83.69 113 ALA A CA 1
ATOM 835 C C . ALA A 1 113 ? 5.128 -7.921 -4.839 1.00 83.69 113 ALA A C 1
ATOM 837 O O . ALA A 1 113 ? 4.078 -7.831 -4.203 1.00 83.69 113 ALA A O 1
ATOM 838 N N . ALA A 1 114 ? 5.222 -7.582 -6.124 1.00 82.81 114 ALA A N 1
ATOM 839 C CA . ALA A 1 114 ? 4.102 -7.133 -6.937 1.00 82.81 114 ALA A CA 1
ATOM 840 C C . ALA A 1 114 ? 3.021 -8.216 -7.029 1.00 82.81 114 ALA A C 1
ATOM 842 O O . ALA A 1 114 ? 1.869 -7.957 -6.692 1.00 82.81 114 ALA A O 1
ATOM 843 N N . ALA A 1 115 ? 3.392 -9.452 -7.378 1.00 81.62 115 ALA A N 1
ATOM 844 C CA . ALA A 1 115 ? 2.469 -10.586 -7.414 1.00 81.62 115 ALA A CA 1
ATOM 845 C C . ALA A 1 115 ? 1.809 -10.847 -6.048 1.00 81.62 115 ALA A C 1
ATOM 847 O O . ALA A 1 115 ? 0.624 -11.176 -5.978 1.00 81.62 115 ALA A O 1
ATOM 848 N N . TYR A 1 116 ? 2.550 -10.661 -4.950 1.00 81.94 116 TYR A N 1
ATOM 849 C CA . TYR A 1 116 ? 1.998 -10.767 -3.603 1.00 81.94 116 TYR A CA 1
ATOM 850 C C . TYR A 1 116 ? 0.986 -9.656 -3.308 1.00 81.94 116 TYR A C 1
ATOM 852 O O . TYR A 1 116 ? -0.098 -9.948 -2.822 1.00 81.94 116 TYR A O 1
ATOM 860 N N . VAL A 1 117 ? 1.275 -8.391 -3.610 1.00 83.00 117 VAL A N 1
ATOM 861 C CA . VAL A 1 117 ? 0.342 -7.280 -3.341 1.00 83.00 117 VAL A CA 1
ATOM 862 C C . VAL A 1 117 ? -0.902 -7.349 -4.236 1.00 83.00 117 VAL A C 1
ATOM 864 O O . VAL A 1 117 ? -2.001 -7.076 -3.762 1.00 83.00 117 VAL A O 1
ATOM 867 N N . LEU A 1 118 ? -0.740 -7.767 -5.495 1.00 80.19 118 LEU A N 1
ATOM 868 C CA . LEU A 1 118 ? -1.800 -7.843 -6.510 1.00 80.19 118 LEU A CA 1
ATOM 869 C C . LEU A 1 118 ? -2.699 -9.082 -6.400 1.00 80.19 118 LEU A C 1
ATOM 871 O O . LEU A 1 118 ? -3.677 -9.193 -7.138 1.00 80.19 118 LEU A O 1
ATOM 875 N N . ARG A 1 119 ? -2.379 -10.021 -5.506 1.00 75.62 119 ARG A N 1
ATOM 876 C CA . ARG A 1 119 ? -3.245 -11.169 -5.214 1.00 75.62 119 ARG A CA 1
ATOM 877 C C . ARG A 1 119 ? -4.619 -10.683 -4.706 1.00 75.62 119 ARG A C 1
ATOM 879 O O . ARG A 1 119 ? -4.629 -9.820 -3.823 1.00 75.62 119 ARG A O 1
ATOM 886 N N . PRO A 1 120 ? -5.727 -11.225 -5.246 1.00 60.19 120 PRO A N 1
ATOM 887 C CA . PRO A 1 120 ? -7.086 -10.867 -4.839 1.00 60.19 120 PRO A CA 1
ATOM 888 C C . PRO A 1 120 ? -7.406 -11.306 -3.407 1.00 60.19 120 PRO A C 1
ATOM 890 O O . PRO A 1 120 ? -6.832 -12.326 -2.952 1.00 60.19 120 PRO A O 1
#